Protein AF-U1GU65-F1 (afdb_monomer_lite)

Radius of gyration: 17.68 Å; chains: 1; bounding box: 47×38×45 Å

Foldseek 3Di:
DDDQLVVLLVVLLVVLLVLLVVLQPAADDLVSLLVNLVSLLSNLVSLLVQLLPFDLAAPDPSLVVSLVSLVSNLVSLLSSLVSNVVRPDPDDDPVSLLSSLLSLVSSVVSLVSSVVSCVVNVSRYDPVSNVSVVVSNVSVVVSNVSSVVPRDVCNVVSCVPVVVVVVVVVVVVVVVVVVVVD

Sequence (182 aa):
MALSPITMLVSLIAALFSWTSTAQSQPLTGNQIITGLSFSCLSYQEFTTLILALPSEPGSSEAQLFIDQFNEYIDANVAGTAAVLENLPPPFSDVVQYAIQAVAFDLIRENRRFLDAVVAKEDSFTEDQQETLSDLVSQERVIVEQYLNGTSVYAPQVQDIQEPLWAAFLESVSSTVEALEN

pLDDT: mean 76.11, std 17.22, range [27.38, 94.38]

Structure (mmCIF, N/CA/C/O backbone):
data_AF-U1GU65-F1
#
_entry.id   AF-U1GU65-F1
#
loop_
_atom_site.group_PDB
_atom_site.id
_atom_site.type_symbol
_atom_site.label_atom_id
_atom_site.label_alt_id
_atom_site.label_comp_id
_atom_site.label_asym_id
_atom_site.label_entity_id
_atom_site.label_seq_id
_atom_site.pdbx_PDB_ins_code
_atom_site.Cartn_x
_atom_site.Cartn_y
_atom_site.Cartn_z
_atom_site.occupancy
_atom_site.B_iso_or_equiv
_atom_site.auth_seq_id
_atom_site.auth_comp_id
_atom_site.auth_asym_id
_atom_site.auth_atom_id
_atom_site.pdbx_PDB_model_num
ATOM 1 N N . MET A 1 1 ? 6.637 -22.452 11.579 1.00 40.19 1 MET A N 1
ATOM 2 C CA . MET A 1 1 ? 5.708 -21.541 12.281 1.00 40.19 1 MET A CA 1
ATOM 3 C C . MET A 1 1 ? 5.531 -20.339 11.372 1.00 40.19 1 MET A C 1
ATOM 5 O O . MET A 1 1 ? 6.548 -19.856 10.890 1.00 40.19 1 MET A O 1
ATOM 9 N N . ALA A 1 2 ? 4.301 -19.936 11.050 1.00 53.59 2 ALA A N 1
ATOM 10 C CA . ALA A 1 2 ? 4.069 -18.707 10.287 1.00 53.59 2 ALA A CA 1
ATOM 11 C C . ALA A 1 2 ? 4.373 -17.494 11.185 1.00 53.59 2 ALA A C 1
ATOM 13 O O . ALA A 1 2 ? 4.090 -17.548 12.383 1.00 53.59 2 ALA A O 1
ATOM 14 N N . LEU A 1 3 ? 4.999 -16.451 10.634 1.00 61.34 3 LEU A N 1
ATOM 15 C CA . LEU A 1 3 ? 5.179 -15.173 11.333 1.00 61.34 3 LEU A CA 1
ATOM 16 C C . LEU A 1 3 ? 3.804 -14.533 11.570 1.00 61.34 3 LEU A C 1
ATOM 18 O O . LEU A 1 3 ? 2.882 -14.763 10.788 1.00 61.34 3 LEU A O 1
ATOM 22 N N . SER A 1 4 ? 3.653 -13.755 12.644 1.00 83.69 4 SER A N 1
ATOM 23 C CA . SER A 1 4 ? 2.417 -12.996 12.849 1.00 83.69 4 SER A CA 1
ATOM 24 C C . SER A 1 4 ? 2.282 -11.903 11.774 1.00 83.69 4 SER A C 1
ATOM 26 O O . SER A 1 4 ? 3.312 -11.377 11.333 1.00 83.69 4 SER A O 1
ATOM 28 N N . PRO A 1 5 ? 1.048 -11.520 11.389 1.00 77.44 5 PRO A N 1
ATOM 29 C CA . PRO A 1 5 ? 0.811 -10.472 10.391 1.00 77.44 5 PRO A CA 1
ATOM 30 C C . PRO A 1 5 ? 1.550 -9.168 10.703 1.00 77.44 5 PRO A C 1
ATOM 32 O O . PRO A 1 5 ? 2.194 -8.575 9.846 1.00 77.44 5 PRO A O 1
ATOM 35 N N . ILE A 1 6 ? 1.591 -8.778 11.981 1.00 81.81 6 ILE A N 1
ATOM 36 C CA . ILE A 1 6 ? 2.296 -7.563 12.395 1.00 81.81 6 ILE A CA 1
ATOM 37 C C . ILE A 1 6 ? 3.820 -7.661 12.251 1.00 81.81 6 ILE A C 1
ATOM 39 O O . ILE A 1 6 ? 4.464 -6.703 11.841 1.00 81.81 6 ILE A O 1
ATOM 43 N N . THR A 1 7 ? 4.426 -8.819 12.537 1.00 84.06 7 THR A N 1
ATOM 44 C CA . THR A 1 7 ? 5.872 -9.003 12.323 1.00 84.06 7 THR A CA 1
ATOM 45 C C . THR A 1 7 ? 6.214 -8.999 10.835 1.00 84.06 7 THR A C 1
ATOM 47 O O . THR A 1 7 ? 7.275 -8.506 10.444 1.00 84.06 7 THR A O 1
ATOM 50 N N . MET A 1 8 ? 5.317 -9.531 10.003 1.00 85.56 8 MET A N 1
ATOM 51 C CA . MET A 1 8 ? 5.467 -9.488 8.554 1.00 85.56 8 MET A CA 1
ATOM 52 C C . MET A 1 8 ? 5.368 -8.052 8.039 1.00 85.56 8 MET A C 1
ATOM 54 O O . MET A 1 8 ? 6.268 -7.610 7.327 1.00 85.56 8 MET A O 1
ATOM 58 N N . LEU A 1 9 ? 4.367 -7.299 8.500 1.00 88.00 9 LEU A N 1
ATOM 59 C CA . LEU A 1 9 ? 4.169 -5.899 8.146 1.00 88.00 9 LEU A CA 1
ATOM 60 C C . LEU A 1 9 ? 5.373 -5.0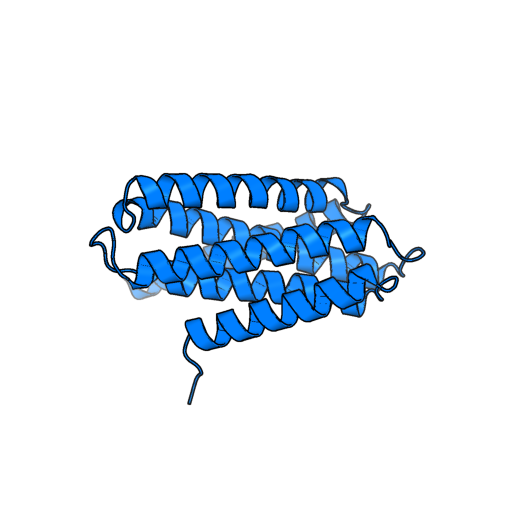22 8.510 1.00 88.00 9 LEU A C 1
ATOM 62 O O . LEU A 1 9 ? 5.902 -4.331 7.646 1.00 88.00 9 LEU A O 1
ATOM 66 N N . VAL A 1 10 ? 5.871 -5.106 9.748 1.00 87.94 10 VAL A N 1
ATOM 67 C CA . VAL A 1 10 ? 7.062 -4.349 10.182 1.00 87.94 10 VAL A CA 1
ATOM 68 C C . VAL A 1 10 ? 8.264 -4.646 9.276 1.00 87.94 10 VAL A C 1
ATOM 70 O O . VAL A 1 10 ? 9.023 -3.749 8.908 1.00 87.94 10 VAL A O 1
ATOM 73 N N . SER A 1 11 ? 8.436 -5.908 8.872 1.00 89.56 11 SER A N 1
ATOM 74 C CA . SER A 1 11 ? 9.530 -6.310 7.981 1.00 89.56 11 SER A CA 1
ATOM 75 C C . SER A 1 11 ? 9.363 -5.744 6.566 1.00 89.56 11 SER A C 1
ATOM 77 O O . SER A 1 11 ? 10.350 -5.353 5.943 1.00 89.56 11 SER A O 1
ATOM 79 N N . LEU A 1 12 ? 8.126 -5.680 6.065 1.00 89.38 12 LEU A N 1
ATOM 80 C CA . LEU A 1 12 ? 7.801 -5.095 4.764 1.00 89.38 12 LEU A CA 1
ATOM 81 C C . LEU A 1 12 ? 8.010 -3.578 4.761 1.00 89.38 12 LEU A C 1
ATOM 83 O O . LEU A 1 12 ? 8.624 -3.058 3.832 1.00 89.38 12 LEU A O 1
ATOM 87 N N . ILE A 1 13 ? 7.597 -2.881 5.823 1.00 88.44 13 ILE A N 1
ATOM 88 C CA . ILE A 1 13 ? 7.835 -1.441 5.997 1.00 88.44 13 ILE A CA 1
ATOM 89 C C . ILE A 1 13 ? 9.342 -1.155 6.045 1.00 88.44 13 ILE A C 1
ATOM 91 O O . ILE A 1 13 ? 9.835 -0.284 5.329 1.00 88.44 13 ILE A O 1
ATOM 95 N N . ALA A 1 14 ? 10.117 -1.939 6.800 1.00 88.56 14 ALA A N 1
ATOM 96 C CA . ALA A 1 14 ? 11.574 -1.800 6.833 1.00 88.56 14 ALA A CA 1
ATOM 97 C C . ALA A 1 14 ? 12.225 -2.042 5.455 1.00 88.56 14 ALA A C 1
ATOM 99 O O . ALA A 1 14 ? 13.149 -1.322 5.061 1.00 88.56 14 ALA A O 1
ATOM 100 N N . ALA A 1 15 ? 11.738 -3.031 4.699 1.00 89.25 15 ALA A N 1
ATOM 101 C CA . ALA A 1 15 ? 12.188 -3.278 3.332 1.00 89.25 15 ALA A CA 1
ATOM 102 C C . ALA A 1 15 ? 11.841 -2.106 2.397 1.00 89.25 15 ALA A C 1
ATOM 104 O O . ALA A 1 15 ? 12.674 -1.723 1.571 1.00 89.25 15 ALA A O 1
ATOM 105 N N . LEU A 1 16 ? 10.665 -1.494 2.573 1.00 88.56 16 LEU A N 1
ATOM 106 C CA . LEU A 1 16 ? 10.238 -0.313 1.828 1.00 88.56 16 LEU A CA 1
ATOM 107 C C . LEU A 1 16 ? 11.132 0.897 2.134 1.00 88.56 16 LEU A C 1
ATOM 109 O O . LEU A 1 16 ? 11.597 1.545 1.205 1.00 88.56 16 LEU A O 1
ATOM 113 N N . PHE A 1 17 ? 11.496 1.140 3.396 1.00 89.25 17 PHE A N 1
ATOM 114 C CA . PHE A 1 17 ? 12.465 2.187 3.752 1.00 89.25 17 PHE A CA 1
ATOM 115 C C . PHE A 1 17 ? 13.839 1.967 3.108 1.00 89.25 17 PHE A C 1
ATOM 117 O O . PHE A 1 17 ? 14.433 2.897 2.553 1.00 89.25 17 PHE A O 1
ATOM 124 N N . SER A 1 18 ? 14.351 0.732 3.139 1.00 91.94 18 SER A N 1
ATOM 125 C CA . SER A 1 18 ? 15.612 0.390 2.469 1.00 91.94 18 SER A CA 1
ATOM 126 C C . SER A 1 18 ? 15.530 0.617 0.957 1.00 91.94 18 SER A C 1
ATOM 128 O O . SER A 1 18 ? 16.501 1.057 0.330 1.00 91.94 18 SER A O 1
ATOM 130 N N . TRP A 1 19 ? 14.382 0.310 0.359 1.00 91.31 19 TRP A N 1
ATOM 131 C CA . TRP A 1 19 ? 14.125 0.543 -1.054 1.00 91.31 19 TRP A CA 1
ATOM 132 C C . TRP A 1 19 ? 14.059 2.040 -1.382 1.00 91.31 19 TRP A C 1
ATOM 134 O O . TRP A 1 19 ? 14.766 2.483 -2.287 1.00 91.31 19 TRP A O 1
ATOM 144 N N . THR A 1 20 ? 13.329 2.837 -0.598 1.00 87.69 20 THR A N 1
ATOM 145 C CA . THR A 1 20 ? 13.241 4.300 -0.730 1.00 87.69 20 THR A CA 1
ATOM 146 C C . THR A 1 20 ? 14.618 4.956 -0.654 1.00 87.69 20 THR A C 1
ATOM 148 O O . THR A 1 20 ? 14.971 5.761 -1.514 1.00 87.69 20 THR A O 1
ATOM 151 N N . SER A 1 21 ? 15.459 4.548 0.301 1.00 91.69 21 SER A N 1
ATOM 152 C CA . SER A 1 21 ? 16.843 5.037 0.396 1.00 91.69 21 SER A CA 1
ATOM 153 C C . SER A 1 21 ? 17.674 4.701 -0.853 1.00 91.69 21 SER A C 1
ATOM 155 O O . SER A 1 21 ? 18.492 5.502 -1.319 1.00 91.69 21 SER A O 1
ATOM 157 N N . THR A 1 22 ? 17.434 3.532 -1.451 1.00 90.00 22 THR A N 1
ATOM 158 C CA . THR A 1 22 ? 18.070 3.151 -2.718 1.00 90.00 22 THR A CA 1
ATOM 159 C C . THR A 1 22 ? 17.580 4.039 -3.867 1.00 90.00 22 THR A C 1
ATOM 161 O O . THR A 1 22 ? 18.401 4.541 -4.628 1.00 90.00 22 THR A O 1
ATOM 164 N N . ALA A 1 23 ? 16.271 4.285 -3.967 1.00 85.25 23 ALA A N 1
ATOM 165 C CA . ALA A 1 23 ? 15.669 5.127 -5.007 1.00 85.25 23 ALA A CA 1
ATOM 166 C C . ALA A 1 23 ? 16.150 6.588 -4.952 1.00 85.25 23 ALA A C 1
ATOM 168 O O . ALA A 1 23 ? 16.309 7.240 -5.981 1.00 85.25 23 ALA A O 1
ATOM 169 N N . GLN A 1 24 ? 16.421 7.099 -3.749 1.00 87.56 24 GLN A N 1
ATOM 170 C CA . GLN A 1 24 ? 16.938 8.454 -3.535 1.00 87.56 24 GLN A CA 1
ATOM 171 C C . GLN A 1 24 ? 18.413 8.612 -3.922 1.00 87.56 24 GLN A C 1
ATOM 173 O O . GLN A 1 24 ? 18.862 9.721 -4.204 1.00 87.56 24 GLN A O 1
ATOM 178 N N . SER A 1 25 ? 19.188 7.525 -3.905 1.00 89.94 25 SER A N 1
ATOM 179 C CA . SER A 1 25 ? 20.638 7.573 -4.129 1.00 89.94 25 SER A CA 1
ATOM 180 C C . SER A 1 25 ? 21.052 7.235 -5.559 1.00 89.94 25 SER A C 1
ATOM 182 O O . SER A 1 25 ? 22.151 7.609 -5.975 1.00 89.94 25 SER A O 1
ATOM 184 N N . GLN A 1 26 ? 20.205 6.538 -6.317 1.00 87.06 26 GLN A N 1
ATOM 185 C CA . GLN A 1 26 ? 20.500 6.132 -7.689 1.00 87.06 26 GLN A CA 1
ATOM 186 C C . GLN A 1 26 ? 19.226 5.800 -8.481 1.00 87.06 26 GLN A C 1
ATOM 188 O O . GLN A 1 26 ? 18.231 5.373 -7.891 1.00 87.06 26 GLN A O 1
ATOM 193 N N . PRO A 1 27 ? 19.272 5.886 -9.825 1.00 85.88 27 PRO A N 1
ATOM 194 C CA . PRO A 1 27 ? 18.222 5.329 -10.667 1.00 85.88 27 PRO A CA 1
ATOM 195 C C . PRO A 1 27 ? 18.041 3.830 -10.405 1.00 85.88 27 PRO A C 1
ATOM 197 O O . PRO A 1 27 ? 19.012 3.067 -10.378 1.00 85.88 27 PRO A O 1
ATOM 200 N N . LEU A 1 28 ? 16.793 3.400 -10.235 1.00 84.31 28 LEU A N 1
ATOM 201 C CA . LEU A 1 28 ? 16.467 1.995 -10.009 1.00 84.31 28 LEU A CA 1
ATOM 202 C C . LEU A 1 28 ? 16.467 1.195 -11.315 1.00 84.31 28 LEU A C 1
ATOM 204 O O . LEU A 1 28 ? 16.076 1.676 -12.372 1.00 84.31 28 LEU A O 1
ATOM 208 N N . THR A 1 29 ? 16.838 -0.080 -11.247 1.00 87.75 29 THR A N 1
ATOM 209 C CA . THR A 1 29 ? 16.533 -1.037 -12.320 1.00 87.75 29 THR A CA 1
ATOM 210 C C . THR A 1 29 ? 15.043 -1.379 -12.319 1.00 87.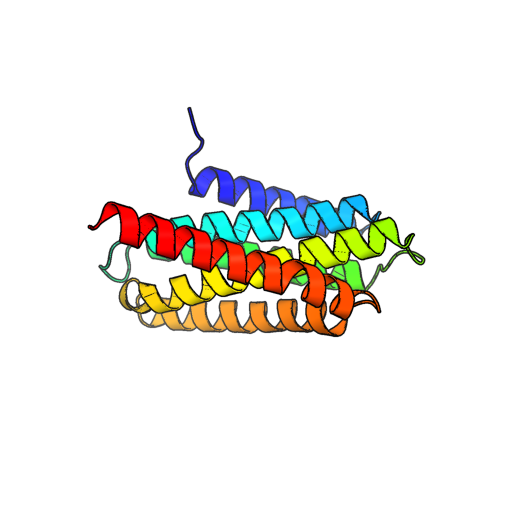75 29 THR A C 1
ATOM 212 O O . THR A 1 29 ? 14.373 -1.284 -11.292 1.00 87.75 29 THR A O 1
ATOM 215 N N . GLY A 1 30 ? 14.520 -1.871 -13.445 1.00 81.88 30 GLY A N 1
ATOM 216 C CA . GLY A 1 30 ? 13.114 -2.276 -13.524 1.00 81.88 30 GLY A CA 1
ATOM 217 C C . GLY A 1 30 ? 12.736 -3.348 -12.497 1.00 81.88 30 GLY A C 1
ATOM 218 O O . GLY A 1 30 ? 11.690 -3.248 -11.869 1.00 81.88 30 GLY A O 1
ATOM 219 N N . ASN A 1 31 ? 13.630 -4.308 -12.229 1.00 84.94 31 ASN A N 1
ATOM 220 C CA . ASN A 1 31 ? 13.424 -5.302 -11.171 1.00 84.94 31 ASN A CA 1
ATOM 221 C C . ASN A 1 31 ? 13.356 -4.664 -9.778 1.00 84.94 31 ASN A C 1
ATOM 223 O O . ASN A 1 31 ? 12.570 -5.107 -8.953 1.00 84.94 31 ASN A O 1
ATOM 227 N N . GLN A 1 32 ? 14.149 -3.625 -9.503 1.00 85.88 32 GLN A N 1
ATOM 228 C CA . GLN A 1 32 ? 14.074 -2.913 -8.225 1.00 85.88 32 GLN A CA 1
ATOM 229 C C . GLN A 1 32 ? 12.769 -2.124 -8.089 1.00 85.88 32 GLN A C 1
ATOM 231 O O . GLN A 1 32 ? 12.224 -2.078 -6.992 1.00 85.88 32 GLN A O 1
ATOM 236 N N . ILE A 1 33 ? 12.239 -1.555 -9.177 1.00 84.19 33 ILE A N 1
ATOM 237 C CA . ILE A 1 33 ? 10.907 -0.927 -9.170 1.00 84.19 33 ILE A CA 1
ATOM 238 C C . ILE A 1 33 ? 9.827 -1.980 -8.899 1.00 84.19 33 ILE A C 1
ATOM 240 O O . ILE A 1 33 ? 9.025 -1.805 -7.989 1.00 84.19 33 ILE A O 1
ATOM 244 N N . ILE A 1 34 ? 9.852 -3.105 -9.622 1.00 84.25 34 ILE A N 1
ATOM 245 C CA . ILE A 1 34 ? 8.923 -4.232 -9.428 1.00 84.25 34 ILE A CA 1
ATOM 246 C C . ILE A 1 34 ? 8.946 -4.720 -7.975 1.00 84.25 34 ILE A C 1
ATOM 248 O O . ILE A 1 34 ? 7.891 -4.919 -7.376 1.00 84.25 34 ILE A O 1
ATOM 252 N N . THR A 1 35 ? 10.134 -4.881 -7.391 1.00 86.69 35 THR A N 1
ATOM 253 C CA . THR A 1 35 ? 10.293 -5.286 -5.990 1.00 86.69 35 THR A CA 1
ATOM 254 C C . THR A 1 35 ? 9.677 -4.270 -5.028 1.00 86.69 35 THR A C 1
ATOM 256 O O . THR A 1 35 ? 8.958 -4.678 -4.123 1.00 86.69 35 THR A O 1
ATOM 259 N N . GLY A 1 36 ? 9.906 -2.968 -5.234 1.00 86.38 36 GLY A N 1
ATOM 260 C CA . GLY A 1 36 ? 9.305 -1.914 -4.407 1.00 86.38 36 GLY A CA 1
ATOM 261 C C . GLY A 1 36 ? 7.779 -1.942 -4.443 1.00 86.38 36 GLY A C 1
ATOM 262 O O . GLY A 1 36 ? 7.139 -2.026 -3.400 1.00 86.38 36 GLY A O 1
ATOM 263 N N . LEU A 1 37 ? 7.199 -1.998 -5.647 1.00 84.56 37 LEU A N 1
ATOM 264 C CA . LEU A 1 37 ? 5.748 -2.120 -5.829 1.00 84.56 37 LEU A CA 1
ATOM 265 C C . LEU A 1 37 ? 5.189 -3.405 -5.195 1.00 84.56 37 LEU A C 1
ATOM 267 O O . LEU A 1 37 ? 4.098 -3.399 -4.629 1.00 84.56 37 LEU A O 1
ATOM 271 N N . SER A 1 38 ? 5.949 -4.502 -5.252 1.00 85.81 38 SER A N 1
ATOM 272 C CA . SER A 1 38 ? 5.570 -5.773 -4.624 1.00 85.81 38 SER A CA 1
ATOM 273 C C . SER A 1 38 ? 5.582 -5.685 -3.096 1.00 85.81 38 SER A C 1
ATOM 275 O O . SER A 1 38 ? 4.700 -6.255 -2.457 1.00 85.81 38 SER A O 1
ATOM 277 N N . PHE A 1 39 ? 6.538 -4.961 -2.498 1.00 87.12 39 PHE A N 1
ATOM 278 C CA . PHE A 1 39 ? 6.520 -4.693 -1.057 1.00 87.12 39 PHE A CA 1
ATOM 279 C C . PHE A 1 39 ? 5.269 -3.913 -0.663 1.00 87.12 39 PHE A C 1
ATOM 281 O O . PHE A 1 39 ? 4.596 -4.319 0.277 1.00 87.12 39 PHE A O 1
ATOM 288 N N . SER A 1 40 ? 4.899 -2.877 -1.419 1.00 87.88 40 SER A N 1
ATOM 289 C CA . SER A 1 40 ? 3.664 -2.126 -1.173 1.00 87.88 40 SER A CA 1
ATOM 290 C C . SER A 1 40 ? 2.404 -2.997 -1.312 1.00 87.88 40 SER A C 1
ATOM 292 O O . SER A 1 40 ? 1.515 -2.925 -0.466 1.00 87.88 40 SER A O 1
ATOM 294 N N . CYS A 1 41 ? 2.348 -3.897 -2.304 1.00 87.94 41 CYS A N 1
ATOM 295 C CA . CYS A 1 41 ? 1.239 -4.853 -2.449 1.00 87.94 41 CYS A CA 1
ATOM 296 C C . CYS A 1 41 ? 1.090 -5.751 -1.215 1.00 87.94 41 CYS A C 1
ATOM 298 O O . CYS A 1 41 ? -0.006 -5.892 -0.673 1.00 87.94 41 CYS A O 1
ATOM 300 N N . LEU A 1 42 ? 2.194 -6.362 -0.776 1.00 89.19 42 LEU A N 1
ATOM 301 C CA . LEU A 1 42 ? 2.201 -7.243 0.391 1.00 89.19 42 LEU A CA 1
ATOM 302 C C . LEU A 1 42 ? 1.842 -6.471 1.664 1.00 89.19 42 LEU A C 1
ATOM 304 O O . LEU A 1 42 ? 1.083 -6.978 2.485 1.00 89.19 42 LEU A O 1
ATOM 308 N N . SER A 1 43 ? 2.308 -5.226 1.802 1.00 91.38 43 SER A N 1
ATOM 309 C CA . SER A 1 43 ? 1.935 -4.367 2.926 1.00 91.38 43 SER A CA 1
ATOM 310 C C . SER A 1 43 ? 0.423 -4.151 2.991 1.00 91.38 43 SER A C 1
ATOM 312 O O . SER A 1 43 ? -0.146 -4.335 4.062 1.00 91.38 43 SER A O 1
ATOM 314 N N . TYR A 1 44 ? -0.266 -3.853 1.878 1.00 89.25 44 TYR A N 1
ATOM 315 C CA . TYR A 1 44 ? -1.736 -3.734 1.903 1.00 89.25 44 TYR A CA 1
ATOM 316 C C . TYR A 1 44 ? -2.444 -5.034 2.272 1.00 89.25 44 TYR A C 1
ATOM 318 O O . TYR A 1 44 ? -3.468 -4.987 2.953 1.00 89.25 44 TYR A O 1
ATOM 326 N N . GLN A 1 45 ? -1.924 -6.192 1.861 1.00 90.75 45 GLN A N 1
ATOM 327 C CA . GLN A 1 45 ? -2.497 -7.485 2.251 1.00 90.75 45 GLN A CA 1
ATOM 328 C C . GLN A 1 45 ? -2.384 -7.709 3.767 1.00 90.75 45 GLN A C 1
ATOM 330 O O . GLN A 1 45 ? -3.359 -8.114 4.412 1.00 90.75 45 GLN A O 1
ATOM 335 N N . GLU A 1 46 ? -1.231 -7.385 4.354 1.00 92.81 46 GLU A N 1
ATOM 336 C CA . GLU A 1 46 ? -1.022 -7.474 5.802 1.00 92.81 46 GLU A CA 1
ATOM 337 C C . GLU A 1 46 ? -1.852 -6.430 6.564 1.00 92.81 46 GLU A C 1
ATOM 339 O O . GLU A 1 46 ? -2.510 -6.773 7.546 1.00 92.81 46 GLU A O 1
ATOM 344 N N . PHE A 1 47 ? -1.925 -5.185 6.082 1.00 92.00 47 PHE A N 1
ATOM 345 C CA . PHE A 1 47 ? -2.800 -4.158 6.656 1.00 92.00 47 PHE A CA 1
ATOM 346 C C . PHE A 1 47 ? -4.275 -4.562 6.609 1.00 92.00 47 PHE A C 1
ATOM 348 O O . PHE A 1 47 ? -4.976 -4.411 7.606 1.00 92.00 47 PHE A O 1
ATOM 355 N N . THR A 1 48 ? -4.741 -5.124 5.490 1.00 91.69 48 THR A N 1
ATOM 356 C CA . THR A 1 48 ? -6.114 -5.638 5.348 1.00 91.69 48 THR A CA 1
ATOM 357 C C . THR A 1 48 ? -6.382 -6.756 6.355 1.00 91.69 48 THR A C 1
ATOM 359 O O . THR A 1 48 ? -7.428 -6.789 6.999 1.00 91.69 48 THR A O 1
ATOM 362 N N . THR A 1 49 ? -5.421 -7.659 6.548 1.00 91.12 49 THR A N 1
ATOM 363 C CA . THR A 1 49 ? -5.534 -8.733 7.544 1.00 91.12 49 THR A CA 1
ATOM 364 C C . THR A 1 49 ? -5.608 -8.172 8.966 1.00 91.12 49 THR A C 1
ATOM 366 O O . THR A 1 49 ? -6.448 -8.604 9.756 1.00 91.12 49 THR A O 1
ATOM 369 N N . LEU A 1 50 ? -4.764 -7.189 9.290 1.00 91.62 50 LEU A N 1
ATOM 370 C CA . LEU A 1 50 ? -4.718 -6.560 10.610 1.00 91.62 50 LEU A CA 1
ATOM 371 C C . LEU A 1 50 ? -5.992 -5.777 10.925 1.00 91.62 50 LEU A C 1
ATOM 373 O O . LEU A 1 50 ? -6.557 -5.966 12.000 1.00 91.62 50 LEU A O 1
ATOM 377 N N . ILE A 1 51 ? -6.478 -4.950 9.996 1.00 92.19 51 ILE A N 1
ATOM 378 C CA . ILE A 1 51 ? -7.670 -4.131 10.236 1.00 92.19 51 ILE A CA 1
ATOM 379 C C . ILE A 1 51 ? -8.925 -4.991 10.395 1.00 92.19 51 ILE A C 1
ATOM 381 O O . ILE A 1 51 ? -9.735 -4.761 11.293 1.00 92.19 51 ILE A O 1
ATOM 385 N N . LEU A 1 52 ? -9.059 -6.057 9.598 1.00 91.62 52 LEU A N 1
ATOM 386 C CA . LEU A 1 52 ? -10.175 -6.995 9.725 1.00 91.62 52 LEU A CA 1
ATOM 387 C C . LEU A 1 52 ? -10.156 -7.746 11.067 1.00 91.62 52 LEU A C 1
ATOM 389 O O . LEU A 1 52 ? -11.220 -8.105 11.582 1.00 91.62 52 LEU A O 1
ATOM 393 N N . ALA A 1 53 ? -8.972 -7.927 11.655 1.00 91.38 53 ALA A N 1
ATOM 394 C CA . ALA A 1 53 ? -8.787 -8.546 12.962 1.00 91.38 53 ALA A CA 1
ATOM 395 C C . ALA A 1 53 ? -9.002 -7.589 14.150 1.00 91.38 53 ALA A C 1
ATOM 397 O O . ALA A 1 53 ? -9.052 -8.067 15.285 1.00 91.38 53 ALA A O 1
ATOM 398 N N . LEU A 1 54 ? -9.154 -6.275 13.926 1.00 91.62 54 LEU A N 1
ATOM 399 C CA . LEU A 1 54 ? -9.379 -5.327 15.018 1.00 91.62 54 LEU A CA 1
ATOM 400 C C . LEU A 1 54 ? -10.693 -5.622 15.760 1.00 91.62 54 LEU A C 1
ATOM 402 O O . LEU A 1 54 ? -11.705 -5.963 15.120 1.00 91.62 54 LEU A O 1
ATOM 406 N N . PRO A 1 55 ? -10.696 -5.478 17.100 1.00 89.62 55 PRO A N 1
ATOM 407 C CA . PRO A 1 55 ? -11.916 -5.560 17.884 1.00 89.62 55 PRO A CA 1
ATOM 408 C C . PRO A 1 55 ? -12.850 -4.402 17.522 1.00 89.62 55 PRO A C 1
ATOM 410 O O . PRO A 1 55 ? -12.399 -3.307 17.213 1.00 89.62 55 PRO A O 1
ATOM 413 N N . SER A 1 56 ? -14.160 -4.625 17.620 1.00 85.69 56 SER A N 1
ATOM 414 C CA . SER A 1 56 ? -15.174 -3.578 17.400 1.00 85.69 56 SER A CA 1
ATOM 415 C C . SER A 1 56 ? -15.234 -2.529 18.518 1.00 85.69 56 SER A C 1
ATOM 417 O O . SER A 1 56 ? -16.086 -1.651 18.480 1.00 85.69 56 SER A O 1
ATOM 419 N N . GLU A 1 57 ? -14.401 -2.657 19.552 1.00 89.75 57 GLU A N 1
ATOM 420 C CA . GLU A 1 57 ? -14.301 -1.669 20.621 1.00 89.75 57 GLU A CA 1
ATOM 421 C C . GLU A 1 57 ? -13.346 -0.545 20.187 1.00 89.75 57 GLU A C 1
ATOM 423 O O . GLU A 1 57 ? -12.174 -0.826 19.905 1.00 89.75 57 GLU A O 1
ATOM 428 N N . PRO A 1 58 ? -13.813 0.715 20.140 1.00 88.81 58 PRO A N 1
ATOM 429 C CA . PRO A 1 58 ? -12.988 1.833 19.711 1.00 88.81 58 PRO A CA 1
ATOM 430 C C . PRO A 1 58 ? -11.870 2.128 20.713 1.00 88.81 58 PRO A C 1
ATOM 432 O O . PRO A 1 58 ? -12.052 2.032 21.927 1.00 88.81 58 PRO A O 1
ATOM 435 N N . GLY A 1 59 ? -10.709 2.541 20.199 1.00 80.56 59 GLY A N 1
ATOM 436 C CA . GLY A 1 59 ? -9.574 2.968 21.026 1.00 80.56 59 GLY A CA 1
ATOM 437 C C . GLY A 1 59 ? -8.752 1.828 21.626 1.00 80.56 59 GLY A C 1
ATOM 438 O O . GLY A 1 59 ? -8.009 2.044 22.585 1.00 80.56 59 GLY A O 1
ATOM 439 N N . SER A 1 60 ? -8.858 0.621 21.066 1.00 89.56 60 SER A N 1
ATOM 440 C CA . SER A 1 60 ? -7.954 -0.478 21.410 1.00 89.56 60 SER A CA 1
ATOM 441 C C . SER A 1 60 ? -6.490 -0.126 21.105 1.00 89.56 60 SER A C 1
ATOM 443 O O . SER A 1 60 ? -6.181 0.639 20.185 1.00 89.56 60 SER A O 1
ATOM 445 N N . SER A 1 61 ? -5.560 -0.715 21.862 1.00 90.81 61 SER A N 1
ATOM 446 C CA . SER A 1 61 ? -4.120 -0.585 21.593 1.00 90.81 61 SER A CA 1
ATOM 447 C C . SER A 1 61 ? -3.739 -1.072 20.195 1.00 90.81 61 SER A C 1
ATOM 449 O O . SER A 1 61 ? -2.824 -0.540 19.575 1.00 90.81 61 SER A O 1
ATOM 451 N N . GLU A 1 62 ? -4.452 -2.072 19.693 1.00 90.75 62 GLU A N 1
ATOM 452 C CA . GLU A 1 62 ? -4.282 -2.665 18.379 1.00 90.75 62 GLU A CA 1
ATOM 453 C C . GLU A 1 62 ? -4.702 -1.694 17.273 1.00 90.75 62 GLU A C 1
ATOM 455 O O . GLU A 1 62 ? -4.008 -1.605 16.262 1.00 90.75 62 GLU A O 1
ATOM 460 N N . ALA A 1 63 ? -5.780 -0.927 17.476 1.00 91.19 63 ALA A N 1
ATOM 461 C CA . ALA A 1 63 ? -6.199 0.121 16.548 1.00 91.19 63 ALA A CA 1
ATOM 462 C C . ALA A 1 63 ? -5.159 1.249 16.470 1.00 91.19 63 ALA A C 1
ATOM 464 O O . ALA A 1 63 ? -4.822 1.697 15.374 1.00 91.19 63 ALA A O 1
ATOM 465 N N . GLN A 1 64 ? -4.588 1.655 17.613 1.00 92.50 64 GLN A N 1
ATOM 466 C CA . GLN A 1 64 ? -3.507 2.645 17.621 1.00 92.50 64 GLN A CA 1
ATOM 467 C C . GLN A 1 64 ? -2.260 2.119 16.907 1.00 92.50 64 GLN A C 1
ATOM 469 O O . GLN A 1 64 ? -1.708 2.794 16.045 1.00 92.50 64 GLN A O 1
ATOM 474 N N . LEU A 1 65 ? -1.849 0.889 17.215 1.00 91.62 65 LEU A N 1
ATOM 475 C CA . LEU A 1 65 ? -0.695 0.258 16.585 1.00 91.62 65 LEU A CA 1
ATOM 476 C C . LEU A 1 65 ? -0.877 0.112 15.069 1.00 91.62 65 LEU A C 1
ATOM 478 O O . LEU A 1 65 ? 0.076 0.291 14.315 1.00 91.62 65 LEU A O 1
ATOM 482 N N . PHE A 1 66 ? -2.093 -0.186 14.611 1.00 92.44 66 PHE A N 1
ATOM 483 C CA . PHE A 1 66 ? -2.424 -0.196 13.191 1.00 92.44 66 PHE A CA 1
ATOM 484 C C . PHE A 1 66 ? -2.210 1.185 12.547 1.00 92.44 66 PHE A C 1
ATOM 486 O O . PHE A 1 66 ? -1.563 1.260 11.503 1.00 92.44 66 PHE A O 1
ATOM 493 N N . ILE A 1 67 ? -2.694 2.264 13.175 1.00 92.88 67 ILE A N 1
ATOM 494 C CA . ILE A 1 67 ? -2.518 3.638 12.673 1.00 92.88 67 ILE A CA 1
ATOM 495 C C . ILE A 1 67 ? -1.041 4.023 12.632 1.00 92.88 67 ILE A C 1
ATOM 497 O O . ILE A 1 67 ? -0.583 4.534 11.614 1.00 92.88 67 ILE A O 1
ATOM 501 N N . ASP A 1 68 ? -0.287 3.727 13.691 1.00 93.44 68 ASP A N 1
ATOM 502 C CA . ASP A 1 68 ? 1.142 4.041 13.767 1.00 93.44 68 ASP A CA 1
ATOM 503 C C . ASP A 1 68 ? 1.914 3.356 12.627 1.00 93.44 68 ASP A C 1
ATOM 505 O O . ASP A 1 68 ? 2.701 3.989 11.922 1.00 93.44 68 ASP A O 1
ATOM 509 N N . GLN A 1 69 ? 1.642 2.067 12.391 1.00 92.94 69 GLN A N 1
ATOM 510 C CA . GLN A 1 69 ? 2.262 1.321 11.294 1.00 92.94 69 GLN A CA 1
ATOM 511 C C .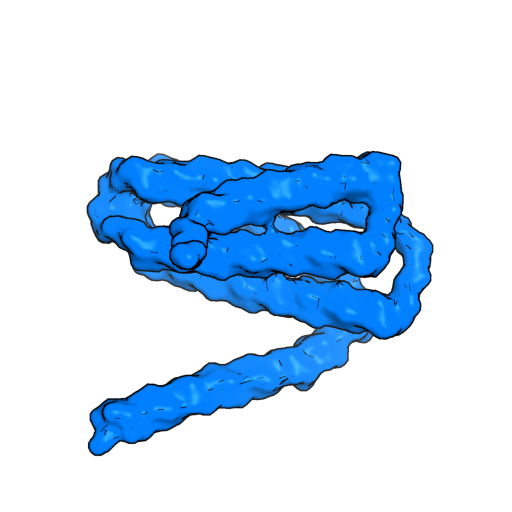 GLN A 1 69 ? 1.819 1.832 9.921 1.00 92.94 69 GLN A C 1
ATOM 513 O O . GLN A 1 69 ? 2.629 1.879 8.994 1.00 92.94 69 GLN A O 1
ATOM 518 N N . PHE A 1 70 ? 0.554 2.232 9.772 1.00 92.69 70 PHE A N 1
ATOM 519 C CA . PHE A 1 70 ? 0.067 2.787 8.514 1.00 92.69 70 PHE A CA 1
ATOM 520 C C . PHE A 1 70 ? 0.700 4.148 8.215 1.00 92.69 70 PHE A C 1
ATOM 522 O O . PHE A 1 70 ? 1.107 4.382 7.081 1.00 92.69 7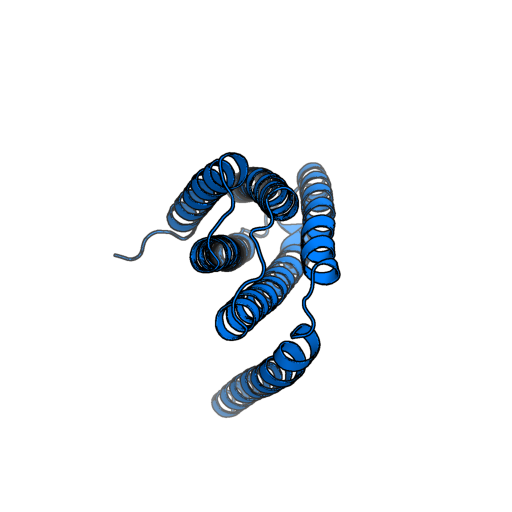0 PHE A O 1
ATOM 529 N N . ASN A 1 71 ? 0.896 4.998 9.224 1.00 93.31 71 ASN A N 1
ATOM 530 C CA . ASN A 1 71 ? 1.631 6.250 9.073 1.00 93.31 71 ASN A CA 1
ATOM 531 C C . ASN A 1 71 ? 3.078 6.012 8.605 1.00 93.31 71 ASN A C 1
ATOM 533 O O . ASN A 1 71 ? 3.502 6.595 7.610 1.00 93.31 71 ASN A O 1
ATOM 537 N N . GLU A 1 72 ? 3.818 5.109 9.263 1.00 92.62 72 GLU A N 1
ATOM 538 C CA . GLU A 1 72 ? 5.191 4.759 8.854 1.00 92.62 72 GLU A CA 1
ATOM 539 C C . GLU A 1 72 ? 5.255 4.237 7.410 1.00 92.62 72 GLU A C 1
ATOM 541 O O . GLU A 1 72 ? 6.180 4.560 6.657 1.00 92.62 72 GLU A O 1
ATOM 546 N N . TYR A 1 73 ? 4.262 3.442 7.009 1.00 92.06 73 TYR A N 1
ATOM 547 C CA . TYR A 1 73 ? 4.138 2.957 5.641 1.00 92.06 73 TYR A CA 1
ATOM 548 C C . TYR A 1 73 ? 3.901 4.091 4.635 1.00 92.06 73 TYR A C 1
ATOM 550 O O . TYR A 1 73 ? 4.596 4.139 3.617 1.00 92.06 73 TYR A O 1
ATOM 558 N N . ILE A 1 74 ? 2.951 4.996 4.904 1.00 89.31 74 ILE A N 1
ATOM 559 C CA . ILE A 1 74 ? 2.645 6.132 4.023 1.00 89.31 74 ILE A CA 1
ATOM 560 C C . ILE A 1 74 ? 3.885 7.002 3.833 1.00 89.31 74 ILE A C 1
ATOM 562 O O . ILE A 1 74 ? 4.249 7.287 2.692 1.00 89.31 74 ILE A O 1
ATOM 566 N N . ASP A 1 75 ? 4.593 7.332 4.913 1.00 88.44 75 ASP A N 1
ATOM 567 C CA . ASP A 1 75 ? 5.824 8.123 4.850 1.00 88.44 75 ASP A CA 1
ATOM 568 C C . ASP A 1 75 ? 6.871 7.474 3.926 1.00 88.44 75 ASP A C 1
ATOM 570 O O . ASP A 1 75 ? 7.453 8.131 3.053 1.00 88.44 75 ASP A O 1
ATOM 574 N N . ALA A 1 76 ? 7.085 6.161 4.067 1.00 87.06 76 ALA A N 1
ATOM 575 C CA . ALA A 1 76 ? 8.018 5.414 3.227 1.00 87.06 76 ALA A CA 1
ATOM 576 C C . ALA A 1 76 ? 7.572 5.358 1.756 1.00 87.06 76 ALA A C 1
ATOM 578 O O . ALA A 1 76 ? 8.410 5.502 0.856 1.00 87.06 76 ALA A O 1
ATOM 579 N N . ASN A 1 77 ? 6.275 5.157 1.508 1.00 83.44 77 ASN A N 1
ATOM 580 C CA . ASN A 1 77 ? 5.704 4.983 0.174 1.00 83.44 77 ASN A CA 1
ATOM 581 C C . ASN A 1 77 ? 5.655 6.305 -0.611 1.00 83.44 77 ASN A C 1
ATOM 583 O O . ASN A 1 77 ? 6.040 6.337 -1.782 1.00 83.44 77 ASN A O 1
ATOM 587 N N . VAL A 1 78 ? 5.275 7.416 0.034 1.00 83.94 78 VAL A N 1
ATOM 588 C CA . VAL A 1 78 ? 5.305 8.764 -0.564 1.00 83.94 78 VAL A CA 1
ATOM 589 C C . VAL A 1 78 ? 6.733 9.123 -0.967 1.00 83.94 78 VAL A C 1
ATOM 591 O O . VAL A 1 78 ? 6.988 9.476 -2.121 1.00 83.94 78 VAL A O 1
ATOM 594 N N . ALA A 1 79 ? 7.684 8.988 -0.037 1.00 84.12 79 ALA A N 1
ATOM 595 C CA . ALA A 1 79 ? 9.081 9.318 -0.295 1.00 84.12 79 ALA A CA 1
ATOM 596 C C . ALA A 1 79 ? 9.700 8.420 -1.379 1.00 84.12 79 ALA A C 1
ATOM 598 O O . ALA A 1 79 ? 10.468 8.898 -2.216 1.00 84.12 79 ALA A O 1
ATOM 599 N N . GLY A 1 80 ? 9.355 7.130 -1.389 1.00 82.75 80 GLY A N 1
ATOM 600 C CA . GLY A 1 80 ? 9.821 6.178 -2.394 1.00 82.75 80 GLY A CA 1
ATOM 601 C C . GLY A 1 80 ? 9.270 6.473 -3.787 1.00 82.75 80 GLY A C 1
ATOM 602 O O . GLY A 1 80 ? 10.034 6.518 -4.751 1.00 82.75 80 GLY A O 1
ATOM 603 N N . THR A 1 81 ? 7.968 6.752 -3.890 1.00 79.12 81 THR A N 1
ATOM 604 C CA . THR A 1 81 ? 7.305 7.098 -5.157 1.00 79.12 81 THR A CA 1
ATOM 605 C C . THR A 1 81 ? 7.898 8.374 -5.753 1.00 79.12 81 THR A C 1
ATOM 607 O O . THR A 1 81 ? 8.299 8.379 -6.919 1.00 79.12 81 THR A O 1
ATOM 610 N N . ALA A 1 82 ? 8.050 9.427 -4.944 1.00 78.94 82 ALA A N 1
ATOM 611 C CA . ALA A 1 82 ? 8.681 10.673 -5.376 1.00 78.94 82 ALA A CA 1
ATOM 612 C C . ALA A 1 82 ? 10.118 10.443 -5.880 1.00 78.94 82 ALA A C 1
ATOM 614 O O . ALA A 1 82 ? 10.469 10.891 -6.970 1.00 78.94 82 ALA A O 1
ATOM 615 N N . ALA A 1 83 ? 10.924 9.672 -5.144 1.00 80.75 83 ALA A N 1
ATOM 616 C CA . ALA A 1 83 ? 12.307 9.388 -5.520 1.00 80.75 83 ALA A CA 1
ATOM 617 C C . ALA A 1 83 ? 12.427 8.607 -6.840 1.00 80.75 83 ALA A C 1
ATOM 619 O O . ALA A 1 83 ? 13.321 8.882 -7.641 1.00 80.75 83 ALA A O 1
ATOM 620 N N . VAL A 1 84 ? 11.522 7.655 -7.097 1.00 78.25 84 VAL A N 1
ATOM 621 C CA . VAL A 1 84 ? 11.481 6.930 -8.377 1.00 78.25 84 VAL A CA 1
ATOM 622 C C . VAL A 1 84 ? 11.130 7.860 -9.532 1.00 78.25 84 VAL A C 1
ATOM 624 O O . VAL A 1 84 ? 11.752 7.752 -10.587 1.00 78.25 84 VAL A O 1
ATOM 627 N N . LEU A 1 85 ? 10.172 8.773 -9.343 1.00 75.62 85 LEU A N 1
ATOM 628 C CA . LEU A 1 85 ? 9.772 9.742 -10.367 1.00 75.62 85 LEU A CA 1
ATOM 629 C C . LEU A 1 85 ? 10.888 10.750 -10.677 1.00 75.62 85 LEU A C 1
ATOM 631 O O . LEU A 1 85 ? 11.123 11.070 -11.842 1.00 75.62 85 LEU A O 1
ATOM 635 N N . GLU A 1 86 ? 11.601 11.222 -9.653 1.00 74.88 86 GLU A N 1
ATOM 636 C CA . GLU A 1 86 ? 12.725 12.156 -9.801 1.00 74.88 86 GLU A CA 1
ATOM 637 C C . GLU A 1 86 ? 13.948 11.507 -10.466 1.00 74.88 86 GLU A C 1
ATOM 639 O O . GLU A 1 86 ? 14.642 12.155 -11.251 1.00 74.88 86 GLU A O 1
ATOM 644 N N . ASN A 1 87 ? 14.187 10.218 -10.200 1.00 71.56 87 ASN A N 1
ATOM 645 C CA . ASN A 1 87 ? 15.318 9.448 -10.724 1.00 71.56 87 ASN A CA 1
ATOM 646 C C . ASN A 1 87 ? 14.887 8.381 -11.741 1.00 71.56 87 ASN A C 1
ATOM 648 O O . ASN A 1 87 ? 15.431 7.269 -11.751 1.00 71.56 87 ASN A O 1
ATOM 652 N N . LEU A 1 88 ? 13.918 8.710 -12.604 1.00 67.06 88 LEU A N 1
ATOM 653 C CA . LEU A 1 88 ? 13.434 7.794 -13.637 1.00 67.06 88 LEU A CA 1
ATOM 654 C C . LEU A 1 88 ? 14.606 7.322 -14.524 1.00 67.06 88 LEU A C 1
ATOM 656 O O . LEU A 1 88 ? 15.270 8.140 -15.171 1.00 67.06 88 LEU A O 1
ATOM 660 N N . PRO A 1 89 ? 14.892 6.010 -14.573 1.00 65.06 89 PRO A N 1
ATOM 661 C CA . PRO A 1 89 ? 15.954 5.474 -15.414 1.00 65.06 89 PRO A CA 1
ATOM 662 C C . PRO A 1 89 ? 15.615 5.632 -16.909 1.00 65.06 89 PRO A C 1
ATOM 664 O O . PRO A 1 89 ? 14.451 5.825 -17.274 1.00 65.06 89 PRO A O 1
ATOM 667 N N . PRO A 1 90 ? 16.618 5.528 -17.807 1.00 65.44 90 PRO A N 1
ATOM 668 C CA . PRO A 1 90 ? 16.383 5.491 -19.251 1.00 65.44 90 PRO A CA 1
ATOM 669 C C . PRO A 1 90 ? 15.385 4.380 -19.630 1.00 65.44 90 PRO A C 1
ATOM 671 O O . PRO A 1 90 ? 15.240 3.409 -18.883 1.00 65.44 90 PRO A O 1
ATOM 674 N N . PRO A 1 91 ? 14.703 4.498 -20.787 1.00 74.38 91 PRO A N 1
ATOM 675 C CA . PRO A 1 91 ? 13.538 3.680 -21.108 1.00 74.38 91 PRO A CA 1
ATOM 676 C C . PRO A 1 91 ? 13.822 2.182 -20.980 1.00 74.38 91 PRO A C 1
ATOM 678 O O . PRO A 1 91 ? 14.782 1.653 -21.546 1.00 74.38 91 PRO A O 1
ATOM 681 N N . PHE A 1 92 ? 12.960 1.504 -20.225 1.00 77.19 92 PHE A N 1
ATOM 682 C CA . PHE A 1 92 ? 13.017 0.062 -20.030 1.00 77.19 92 PHE A CA 1
ATOM 683 C C . PHE A 1 92 ? 12.632 -0.702 -21.302 1.00 77.19 92 PHE A C 1
ATOM 685 O O . PHE A 1 92 ? 11.968 -0.167 -22.188 1.00 77.19 92 PHE A O 1
ATOM 692 N N . SER A 1 93 ? 12.985 -1.987 -21.374 1.00 79.81 93 SER A N 1
ATOM 693 C CA . SER A 1 93 ? 12.435 -2.875 -22.403 1.00 79.81 93 SER A CA 1
ATOM 694 C C . SER A 1 93 ? 10.930 -3.086 -22.207 1.00 79.81 93 SER A C 1
ATOM 696 O O . SER A 1 93 ? 10.436 -3.019 -21.082 1.00 79.81 93 SER A O 1
ATOM 698 N N . ASP A 1 94 ? 10.210 -3.412 -23.282 1.00 75.56 94 ASP A N 1
ATOM 699 C CA . ASP A 1 94 ? 8.753 -3.625 -23.248 1.00 75.56 94 ASP A CA 1
ATOM 700 C C . ASP A 1 94 ? 8.325 -4.669 -22.207 1.00 75.56 94 ASP A C 1
ATOM 702 O O . ASP A 1 94 ? 7.356 -4.469 -21.482 1.00 75.56 94 ASP A O 1
ATOM 706 N N . VAL A 1 95 ? 9.093 -5.755 -22.064 1.00 77.12 95 VAL A N 1
ATOM 707 C CA . VAL A 1 95 ? 8.838 -6.805 -21.061 1.00 77.12 95 VAL A CA 1
ATOM 708 C C . VAL A 1 95 ? 8.888 -6.246 -19.638 1.00 77.12 95 VAL A C 1
ATOM 710 O O . VAL A 1 95 ? 8.060 -6.595 -18.800 1.00 77.12 95 VAL A O 1
ATOM 713 N N . VAL A 1 96 ? 9.855 -5.371 -19.359 1.00 77.69 96 VAL A N 1
ATOM 714 C CA . VAL A 1 96 ? 10.019 -4.754 -18.040 1.00 77.69 96 VAL A CA 1
ATOM 715 C C . VAL A 1 96 ? 8.934 -3.706 -17.798 1.00 77.69 96 VAL A C 1
ATOM 717 O O . VAL A 1 96 ? 8.376 -3.670 -16.706 1.00 77.69 96 VAL A O 1
ATOM 720 N N . GLN A 1 97 ? 8.585 -2.901 -18.806 1.00 74.56 97 GLN A N 1
ATOM 721 C CA . GLN A 1 97 ? 7.479 -1.941 -18.702 1.00 74.56 97 GLN A CA 1
ATOM 722 C C . GLN A 1 97 ? 6.146 -2.650 -18.434 1.00 74.56 97 GLN A C 1
ATOM 724 O O . GLN A 1 97 ? 5.409 -2.240 -17.540 1.00 74.56 97 GLN A O 1
ATOM 729 N N . TYR A 1 98 ? 5.874 -3.752 -19.139 1.00 75.44 98 TYR A N 1
ATOM 730 C CA . TYR A 1 98 ? 4.694 -4.583 -18.905 1.00 75.44 98 TYR A CA 1
ATOM 731 C C . TYR A 1 98 ? 4.669 -5.152 -17.482 1.00 75.44 98 TYR A C 1
ATOM 733 O O . TYR A 1 98 ? 3.646 -5.077 -16.808 1.00 75.44 98 TYR A O 1
ATOM 741 N N . ALA A 1 99 ? 5.794 -5.685 -16.994 1.00 77.31 99 ALA A N 1
ATOM 742 C CA . ALA A 1 99 ? 5.877 -6.237 -15.643 1.00 77.31 99 ALA A CA 1
ATOM 743 C C . ALA A 1 99 ? 5.669 -5.167 -14.556 1.00 77.31 99 ALA A C 1
ATOM 745 O O . ALA A 1 99 ? 4.932 -5.408 -13.604 1.00 77.31 99 ALA A O 1
ATOM 746 N N . ILE A 1 100 ? 6.257 -3.975 -14.716 1.00 77.56 100 ILE A N 1
ATOM 747 C CA . ILE A 1 100 ? 6.015 -2.834 -13.817 1.00 77.56 100 ILE A CA 1
ATOM 748 C C . ILE A 1 100 ? 4.526 -2.471 -13.815 1.00 77.56 100 ILE A C 1
ATOM 750 O O . ILE A 1 100 ? 3.933 -2.317 -12.750 1.00 77.56 100 ILE A O 1
ATOM 754 N N . GLN A 1 101 ? 3.907 -2.385 -14.995 1.00 75.81 101 GLN A N 1
ATOM 755 C CA . GLN A 1 101 ? 2.495 -2.033 -15.129 1.00 75.81 101 GLN A CA 1
ATOM 756 C C . GLN A 1 101 ? 1.564 -3.088 -14.510 1.00 75.81 101 GLN A C 1
ATOM 758 O O . GLN A 1 101 ? 0.578 -2.722 -13.873 1.00 75.81 101 GLN A O 1
ATOM 763 N N . ALA A 1 102 ? 1.876 -4.378 -14.663 1.00 78.44 102 ALA A N 1
ATOM 764 C CA . ALA A 1 102 ? 1.124 -5.474 -14.055 1.00 78.44 102 ALA A CA 1
ATOM 765 C C . ALA A 1 102 ? 1.147 -5.398 -12.520 1.00 78.44 102 ALA A C 1
ATOM 767 O O . ALA A 1 102 ? 0.097 -5.467 -11.889 1.00 78.44 102 ALA A O 1
ATOM 768 N N . VAL A 1 103 ? 2.321 -5.178 -11.919 1.00 80.38 103 VAL A N 1
ATOM 769 C CA . VAL A 1 103 ? 2.432 -5.059 -10.454 1.00 80.38 103 VAL A CA 1
ATOM 770 C C . VAL A 1 103 ? 1.794 -3.766 -9.943 1.00 80.38 103 VAL A C 1
ATOM 772 O O . VAL A 1 103 ? 1.167 -3.773 -8.889 1.00 80.38 103 VAL A O 1
ATOM 775 N N . ALA A 1 104 ? 1.875 -2.664 -10.694 1.00 77.69 104 ALA A N 1
ATOM 776 C CA . ALA A 1 104 ? 1.159 -1.435 -10.350 1.00 77.69 104 ALA A CA 1
ATOM 777 C C . ALA A 1 104 ? -0.369 -1.631 -10.358 1.00 77.69 104 ALA A C 1
ATOM 779 O O . ALA A 1 104 ? -1.071 -1.056 -9.528 1.00 77.69 104 ALA A O 1
ATOM 780 N N . PHE A 1 105 ? -0.898 -2.462 -11.259 1.00 78.25 105 PHE A N 1
ATOM 781 C CA . PHE A 1 105 ? -2.320 -2.799 -11.269 1.00 78.25 105 PHE A CA 1
ATOM 782 C C . PHE A 1 105 ? -2.720 -3.659 -10.060 1.00 78.25 105 PHE A C 1
ATOM 784 O O . PHE A 1 105 ? -3.709 -3.351 -9.392 1.00 78.25 105 PHE A O 1
ATOM 791 N N . ASP A 1 106 ? -1.931 -4.687 -9.728 1.00 81.44 106 ASP A N 1
ATOM 792 C CA . ASP A 1 106 ? -2.134 -5.475 -8.505 1.00 81.44 106 ASP A CA 1
ATOM 793 C C . ASP A 1 106 ? -2.095 -4.585 -7.249 1.00 81.44 106 ASP A C 1
ATOM 795 O O . ASP A 1 106 ? -2.939 -4.736 -6.365 1.00 81.44 106 ASP A O 1
ATOM 799 N N . LEU A 1 107 ? -1.190 -3.601 -7.200 1.00 81.50 107 LEU A N 1
ATOM 800 C CA . LEU A 1 107 ? -1.098 -2.629 -6.108 1.00 81.50 107 LEU A CA 1
ATOM 801 C C . LEU A 1 107 ? -2.394 -1.835 -5.934 1.00 81.50 107 LEU A C 1
ATOM 803 O O . LEU A 1 107 ? -2.913 -1.746 -4.823 1.00 81.50 107 LEU A O 1
ATOM 807 N N . ILE A 1 108 ? -2.940 -1.292 -7.026 1.00 75.88 108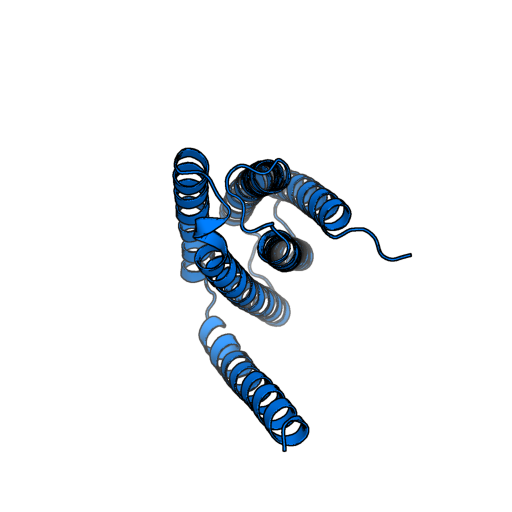 ILE A N 1
ATOM 808 C CA . ILE A 1 108 ? -4.209 -0.547 -7.013 1.00 75.88 108 ILE A CA 1
ATOM 809 C C . ILE A 1 108 ? -5.349 -1.441 -6.509 1.00 75.88 108 ILE A C 1
ATOM 811 O O . ILE A 1 108 ? -6.207 -0.995 -5.743 1.00 75.88 108 ILE A O 1
ATOM 815 N N . ARG A 1 109 ? -5.355 -2.720 -6.902 1.00 83.12 109 ARG A N 1
ATOM 816 C CA . ARG A 1 109 ? -6.360 -3.685 -6.447 1.00 83.12 109 ARG A CA 1
ATOM 817 C C . ARG A 1 109 ? -6.265 -3.949 -4.945 1.00 83.12 109 ARG A C 1
ATOM 819 O O . ARG A 1 109 ? -7.294 -3.925 -4.269 1.00 83.12 109 ARG A O 1
ATOM 826 N N . GLU A 1 110 ? -5.069 -4.215 -4.423 1.00 85.31 110 GLU A N 1
ATOM 827 C CA . GLU A 1 110 ? -4.889 -4.457 -2.986 1.00 85.31 110 GLU A CA 1
ATOM 828 C C . GLU A 1 110 ? -5.145 -3.188 -2.161 1.00 85.31 110 GLU A C 1
ATOM 830 O O . GLU A 1 110 ? -5.764 -3.275 -1.103 1.00 85.31 110 GLU A O 1
ATOM 835 N N . ASN A 1 111 ? -4.793 -2.005 -2.676 1.00 80.69 111 ASN A N 1
ATOM 836 C CA . ASN A 1 111 ? -5.155 -0.730 -2.058 1.00 80.69 111 ASN A CA 1
ATOM 837 C C . ASN A 1 111 ? -6.680 -0.574 -1.938 1.00 80.69 111 ASN A C 1
ATOM 839 O O . ASN A 1 111 ? -7.182 -0.255 -0.866 1.00 80.69 111 ASN A O 1
ATOM 843 N N . ARG A 1 112 ? -7.442 -0.873 -2.998 1.00 81.88 112 ARG A N 1
ATOM 844 C CA . ARG A 1 112 ? -8.910 -0.801 -2.947 1.00 81.88 112 ARG A CA 1
ATOM 845 C C . ARG A 1 112 ? -9.501 -1.739 -1.895 1.00 81.88 112 ARG A C 1
ATOM 847 O O . ARG A 1 112 ? -10.361 -1.326 -1.127 1.00 81.88 112 ARG A O 1
ATOM 854 N N . ARG A 1 113 ? -9.017 -2.982 -1.835 1.00 84.12 113 ARG A N 1
ATOM 855 C CA . ARG A 1 113 ? -9.437 -3.963 -0.819 1.00 84.12 113 ARG A CA 1
ATOM 856 C C . ARG A 1 113 ? -9.151 -3.481 0.597 1.00 84.12 113 ARG A C 1
ATOM 858 O O . ARG A 1 113 ? -9.983 -3.654 1.482 1.00 84.12 113 ARG A O 1
ATOM 865 N N . PHE A 1 114 ? -7.989 -2.869 0.787 1.00 85.25 114 PHE A N 1
ATOM 866 C CA . PHE A 1 114 ? -7.615 -2.252 2.046 1.00 85.25 114 PHE A CA 1
ATOM 867 C C . PHE A 1 114 ? -8.57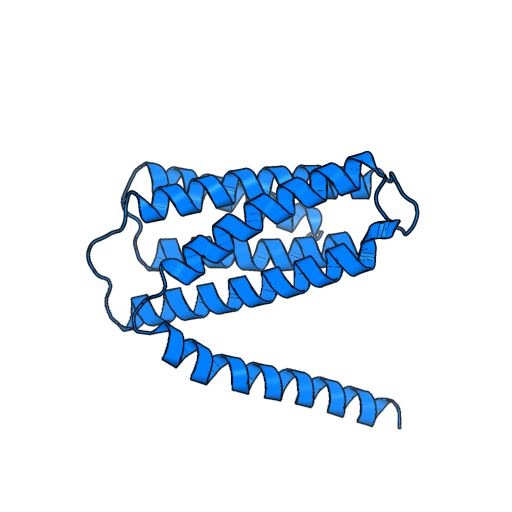0 -1.108 2.423 1.00 85.25 114 PHE A C 1
ATOM 869 O O . PHE A 1 114 ? -9.076 -1.095 3.541 1.00 85.25 114 PHE A O 1
ATOM 876 N N . LEU A 1 115 ? -8.883 -0.198 1.494 1.00 80.69 115 LEU A N 1
ATOM 877 C CA . LEU A 1 115 ? -9.822 0.906 1.740 1.00 80.69 115 LEU A CA 1
ATOM 878 C C . LEU A 1 115 ? -11.237 0.409 2.070 1.00 80.69 115 LEU A C 1
ATOM 880 O O . LEU A 1 115 ? -11.864 0.924 2.993 1.00 80.69 115 LEU A O 1
ATOM 884 N N . ASP A 1 116 ? -11.719 -0.626 1.378 1.00 80.88 116 ASP A N 1
ATOM 885 C CA . ASP A 1 116 ? -13.005 -1.258 1.694 1.00 80.88 116 ASP A CA 1
ATOM 886 C C . ASP A 1 116 ? -12.999 -1.836 3.126 1.00 80.88 116 ASP A C 1
ATOM 888 O O . ASP A 1 116 ? -13.981 -1.710 3.860 1.00 80.88 116 ASP A O 1
ATOM 892 N N . ALA A 1 117 ? -11.877 -2.426 3.558 1.00 84.50 117 ALA A N 1
ATOM 893 C CA . ALA A 1 117 ? -11.712 -2.939 4.916 1.00 84.50 117 ALA A CA 1
ATOM 894 C C . ALA A 1 117 ? -11.625 -1.823 5.974 1.00 84.50 117 ALA A C 1
ATOM 896 O O . ALA A 1 117 ? -12.152 -2.002 7.071 1.00 84.50 117 ALA A O 1
ATOM 897 N N . VAL A 1 118 ? -11.022 -0.673 5.642 1.00 81.81 118 VAL A N 1
ATOM 898 C CA . VAL A 1 118 ? -11.023 0.539 6.484 1.00 81.81 118 VAL A CA 1
ATOM 899 C C . VAL A 1 118 ? -12.441 1.022 6.739 1.00 81.81 118 VAL A C 1
ATOM 901 O O . VAL A 1 118 ? -12.825 1.178 7.896 1.00 81.81 118 VAL A O 1
ATOM 904 N N . VAL A 1 119 ? -13.243 1.169 5.685 1.00 79.62 119 VAL A N 1
ATOM 905 C CA . VAL A 1 119 ? -14.650 1.575 5.811 1.00 79.62 119 VAL A CA 1
ATOM 906 C C . VAL A 1 119 ? -15.444 0.551 6.625 1.00 79.62 119 VAL A C 1
ATOM 908 O O . VAL A 1 119 ? -16.193 0.917 7.525 1.00 79.62 119 VAL A O 1
ATOM 911 N N . ALA A 1 120 ? -15.249 -0.747 6.378 1.00 83.19 120 ALA A N 1
ATOM 912 C CA . ALA A 1 120 ? -15.948 -1.802 7.115 1.00 83.19 120 ALA A CA 1
ATOM 913 C C . ALA A 1 120 ? -15.601 -1.858 8.617 1.00 83.19 120 ALA A C 1
ATOM 915 O O . ALA A 1 120 ? -16.313 -2.507 9.387 1.00 83.19 120 ALA A O 1
ATOM 916 N N . LYS A 1 121 ? -14.500 -1.224 9.034 1.00 88.00 121 LYS A N 1
ATOM 917 C CA . LYS A 1 121 ? -13.986 -1.228 10.408 1.00 88.00 121 LYS A CA 1
ATOM 918 C C . LYS A 1 121 ? -13.953 0.155 11.049 1.00 88.00 121 LYS A C 1
ATOM 920 O O . LYS A 1 121 ? -13.363 0.278 12.118 1.00 88.00 121 LYS A O 1
ATOM 925 N N . GLU A 1 122 ? -14.620 1.146 10.462 1.00 85.31 122 GLU A N 1
ATOM 926 C CA . GLU A 1 122 ? -14.676 2.533 10.944 1.00 85.31 122 GLU A CA 1
ATOM 927 C C . GLU A 1 122 ? -14.994 2.633 12.449 1.00 85.31 122 GLU A C 1
ATOM 929 O O . GLU A 1 122 ? -14.292 3.325 13.186 1.00 85.31 122 GLU A O 1
ATOM 934 N N . ASP A 1 123 ? -15.958 1.844 12.934 1.00 88.50 123 ASP A N 1
ATOM 935 C CA . ASP A 1 123 ? -16.381 1.813 14.345 1.00 88.50 123 ASP A CA 1
ATOM 936 C C . ASP A 1 123 ? -15.314 1.273 15.324 1.00 88.50 123 ASP A C 1
ATOM 938 O O . ASP A 1 123 ? -15.476 1.360 16.540 1.00 88.50 123 ASP A O 1
ATOM 942 N N . SER A 1 124 ? -14.219 0.698 14.815 1.00 90.06 124 SER A N 1
ATOM 943 C CA . SER A 1 124 ? -13.109 0.165 15.628 1.00 90.06 124 SER A CA 1
ATOM 944 C C . SER A 1 124 ? -12.123 1.256 16.068 1.00 90.06 124 SER A C 1
ATOM 946 O O . SER A 1 124 ? -11.176 0.980 16.808 1.00 90.06 124 SER A O 1
ATOM 948 N N . PHE A 1 125 ? -12.327 2.492 15.612 1.00 91.44 125 PHE A N 1
ATOM 949 C CA . PHE A 1 125 ? -11.448 3.635 15.837 1.00 91.44 125 PHE A CA 1
ATOM 950 C C . PHE A 1 125 ? -12.165 4.724 16.643 1.00 91.44 125 PHE A C 1
ATOM 952 O O . PHE A 1 125 ? -13.381 4.885 16.553 1.00 91.44 125 PHE A O 1
ATOM 959 N N . THR A 1 126 ? -11.418 5.478 17.451 1.00 94.38 126 THR A N 1
ATOM 960 C CA . THR A 1 126 ? -11.935 6.719 18.056 1.00 94.38 126 THR A CA 1
ATOM 961 C C . THR A 1 126 ? -12.058 7.832 17.011 1.00 94.38 126 THR A C 1
ATOM 963 O O . THR A 1 126 ? -11.487 7.734 15.930 1.00 94.38 126 THR A O 1
ATOM 966 N N . GLU A 1 127 ? -12.747 8.926 17.342 1.00 91.50 127 GLU A N 1
ATOM 967 C CA . GLU A 1 127 ? -12.891 10.091 16.449 1.00 91.50 127 GLU A CA 1
ATOM 968 C C . GLU A 1 127 ? -11.525 10.659 16.003 1.00 91.50 127 GLU A C 1
ATOM 970 O O . GLU A 1 127 ? -11.269 10.771 14.807 1.00 91.50 127 GLU A O 1
ATOM 975 N N . ASP A 1 128 ? -10.593 10.885 16.939 1.00 93.62 128 ASP A N 1
ATOM 976 C CA . ASP A 1 128 ? -9.226 11.354 16.632 1.00 93.62 128 ASP A CA 1
ATOM 977 C C . ASP A 1 128 ? -8.453 10.379 15.713 1.00 93.62 128 ASP A C 1
ATOM 979 O O . ASP A 1 128 ? -7.660 10.768 14.849 1.00 93.62 128 ASP A O 1
ATOM 983 N N . GLN A 1 129 ? -8.677 9.077 15.903 1.00 90.00 129 GLN A N 1
ATOM 984 C CA . GLN A 1 129 ? -8.060 8.019 15.106 1.00 90.00 129 GLN A CA 1
ATOM 985 C C . GLN A 1 129 ? -8.645 7.962 13.690 1.00 90.00 129 GLN A C 1
ATOM 987 O O . GLN A 1 129 ? -7.900 7.751 12.733 1.00 90.00 129 GLN A O 1
ATOM 992 N N . GLN A 1 130 ? -9.952 8.185 13.543 1.00 85.69 130 GLN A N 1
ATOM 993 C CA . GLN A 1 130 ? -10.622 8.291 12.248 1.00 85.69 130 GLN A CA 1
ATOM 994 C C . GLN A 1 130 ? -10.147 9.524 11.472 1.00 85.69 130 GLN A C 1
ATOM 996 O O . GLN A 1 130 ? -9.888 9.412 10.275 1.00 85.69 130 GLN A O 1
ATOM 1001 N N . GLU A 1 131 ? -9.970 10.670 12.140 1.00 86.69 131 GLU A N 1
ATOM 1002 C CA . GLU A 1 131 ? -9.409 11.882 11.523 1.00 86.69 131 GLU A CA 1
ATOM 1003 C C . GLU A 1 131 ? -8.001 11.609 10.977 1.00 86.69 131 GLU A C 1
ATOM 1005 O O . GLU A 1 131 ? -7.736 11.814 9.791 1.00 86.69 131 GLU A O 1
ATOM 1010 N N . THR A 1 132 ? -7.134 11.021 11.807 1.00 86.75 132 THR A N 1
ATOM 1011 C CA . THR A 1 132 ? -5.774 10.640 11.398 1.00 86.75 132 THR A CA 1
ATOM 1012 C C . THR A 1 132 ? -5.794 9.659 10.223 1.00 86.75 132 THR A C 1
ATOM 1014 O O . THR A 1 132 ? -5.071 9.831 9.242 1.00 86.75 132 THR A O 1
ATOM 1017 N N . LEU A 1 133 ? -6.639 8.626 10.280 1.00 83.88 133 LEU A N 1
ATOM 1018 C CA . LEU A 1 133 ? -6.736 7.626 9.219 1.00 83.88 133 LEU A CA 1
ATOM 1019 C C . LEU A 1 133 ? -7.262 8.229 7.908 1.00 83.88 133 LEU A C 1
ATOM 1021 O O . LEU A 1 133 ? -6.780 7.871 6.835 1.00 83.88 133 LEU A O 1
ATOM 1025 N N . SER A 1 134 ? -8.197 9.177 7.985 1.00 80.81 134 SER A N 1
ATOM 1026 C CA . SER A 1 134 ? -8.695 9.938 6.836 1.00 80.81 134 SER A CA 1
ATOM 1027 C C . SER A 1 134 ? -7.587 10.766 6.173 1.00 80.81 134 SER A C 1
ATOM 1029 O O . SER A 1 134 ? -7.474 10.776 4.941 1.00 80.81 134 SER A O 1
ATOM 1031 N N . ASP A 1 135 ? -6.730 11.415 6.964 1.00 78.69 135 ASP A N 1
ATOM 1032 C CA . ASP A 1 135 ? -5.572 12.155 6.450 1.00 78.69 135 ASP A CA 1
ATOM 1033 C C . ASP A 1 135 ? -4.572 11.225 5.751 1.00 78.69 135 ASP A C 1
ATOM 1035 O O . ASP A 1 135 ? -4.099 11.525 4.650 1.00 78.69 135 ASP A O 1
ATOM 1039 N N . LEU A 1 136 ? -4.290 10.061 6.341 1.00 81.25 136 LEU A N 1
ATOM 1040 C CA . LEU A 1 136 ? -3.400 9.052 5.756 1.00 81.25 136 LEU A CA 1
ATOM 1041 C C . LEU A 1 136 ? -3.957 8.479 4.446 1.00 81.25 136 LEU A C 1
ATOM 1043 O O . LEU A 1 136 ? -3.239 8.395 3.449 1.00 81.25 136 LEU A O 1
ATOM 1047 N N . VAL A 1 137 ? -5.251 8.149 4.404 1.00 77.38 137 VAL A N 1
ATOM 1048 C CA . VAL A 1 137 ? -5.934 7.691 3.180 1.00 77.38 137 VAL A CA 1
ATOM 1049 C C . VAL A 1 137 ? -5.928 8.779 2.100 1.00 77.38 137 VAL A C 1
ATOM 1051 O O . VAL A 1 137 ? -5.767 8.482 0.913 1.00 77.38 137 VAL A O 1
ATOM 1054 N N . SER A 1 138 ? -6.051 10.049 2.486 1.00 75.69 138 SER A N 1
ATOM 1055 C CA . SER A 1 138 ? -5.975 11.175 1.549 1.00 75.69 138 SER A CA 1
ATOM 1056 C C . SER A 1 138 ? -4.581 11.327 0.934 1.00 75.69 138 SER A C 1
ATOM 1058 O O . SER A 1 138 ? -4.469 11.607 -0.260 1.00 75.69 138 SER A O 1
ATOM 1060 N N . GLN A 1 139 ? -3.519 11.099 1.710 1.00 70.88 139 GLN A N 1
ATOM 1061 C CA . GLN A 1 139 ? -2.144 11.074 1.197 1.00 70.88 139 GLN A CA 1
ATOM 1062 C C . GLN A 1 139 ? -1.908 9.882 0.264 1.00 70.88 139 GLN A C 1
ATOM 1064 O O . GLN A 1 139 ? -1.335 10.043 -0.813 1.00 70.88 139 GLN A O 1
ATOM 1069 N N . GLU A 1 140 ? -2.419 8.705 0.623 1.00 71.81 140 GLU A N 1
ATOM 1070 C CA . GLU A 1 140 ? -2.347 7.506 -0.214 1.00 71.81 140 GLU A CA 1
ATOM 1071 C C . GLU A 1 140 ? -3.009 7.713 -1.581 1.00 71.81 140 GLU A C 1
ATOM 1073 O O . GLU A 1 140 ? -2.486 7.307 -2.618 1.00 71.81 140 GLU A O 1
ATOM 1078 N N . ARG A 1 141 ? -4.140 8.423 -1.619 1.00 65.19 141 ARG A N 1
ATOM 1079 C CA . ARG A 1 141 ? -4.806 8.753 -2.879 1.00 65.19 141 ARG A CA 1
ATOM 1080 C C . ARG A 1 141 ? -3.885 9.505 -3.845 1.00 65.19 141 ARG A C 1
ATOM 1082 O O . ARG A 1 141 ? -3.922 9.234 -5.043 1.00 65.19 141 ARG A O 1
ATOM 1089 N N . VAL A 1 142 ? -3.041 10.410 -3.345 1.00 66.38 142 VAL A N 1
ATOM 1090 C CA . VAL A 1 142 ? -2.065 11.135 -4.176 1.00 66.38 142 VAL A CA 1
ATOM 1091 C C . VAL A 1 142 ? -1.041 10.172 -4.780 1.00 66.38 142 VAL A C 1
ATOM 1093 O O . VAL A 1 142 ? -0.685 10.320 -5.948 1.00 66.38 142 VAL A O 1
ATOM 1096 N N . ILE A 1 143 ? -0.603 9.161 -4.026 1.00 64.06 143 ILE A N 1
ATOM 1097 C CA . ILE A 1 143 ? 0.333 8.127 -4.493 1.00 64.06 143 ILE A CA 1
ATOM 1098 C C . ILE A 1 143 ? -0.299 7.308 -5.624 1.00 64.06 143 ILE A C 1
ATOM 1100 O O . ILE A 1 143 ? 0.289 7.160 -6.697 1.00 64.06 143 ILE A O 1
ATOM 1104 N N . VAL A 1 144 ? -1.529 6.826 -5.423 1.00 63.25 144 VAL A N 1
ATOM 1105 C CA . VAL A 1 144 ? -2.279 6.076 -6.442 1.00 63.25 144 VAL A CA 1
ATOM 1106 C C . VAL A 1 144 ? -2.500 6.925 -7.697 1.00 63.25 144 VAL A C 1
ATOM 1108 O O . VAL A 1 144 ? -2.286 6.445 -8.810 1.00 63.25 144 VAL A O 1
ATOM 1111 N N . GLU A 1 145 ? -2.865 8.200 -7.548 1.00 62.75 145 GLU A N 1
ATOM 1112 C CA . GLU A 1 145 ? -3.017 9.130 -8.672 1.00 62.75 145 GLU A CA 1
ATOM 1113 C C . GLU A 1 145 ? -1.690 9.367 -9.412 1.00 62.75 145 GLU A C 1
ATOM 1115 O O . GLU A 1 145 ? -1.688 9.460 -10.638 1.00 62.75 145 GLU A O 1
ATOM 1120 N N . GLN A 1 146 ? -0.550 9.416 -8.718 1.00 63.84 146 GLN A N 1
ATOM 1121 C CA . GLN A 1 146 ? 0.769 9.510 -9.353 1.00 63.84 146 GLN A CA 1
ATOM 1122 C C . GLN A 1 146 ? 1.123 8.246 -10.143 1.00 63.84 146 GLN A C 1
ATOM 1124 O O . GLN A 1 146 ? 1.601 8.358 -11.273 1.00 63.84 146 GLN A O 1
ATOM 1129 N N . TYR A 1 147 ? 0.829 7.056 -9.610 1.00 62.78 147 TYR A N 1
ATOM 1130 C CA . TYR A 1 147 ? 0.999 5.803 -10.351 1.00 62.78 147 TYR A CA 1
ATOM 1131 C C . TYR A 1 147 ? 0.095 5.740 -11.584 1.00 62.78 147 TYR A C 1
ATOM 1133 O O . TYR A 1 147 ? 0.556 5.358 -12.659 1.00 62.78 147 TYR A O 1
ATOM 1141 N N . LEU A 1 148 ? -1.167 6.161 -11.450 1.00 58.88 148 LEU A N 1
ATOM 1142 C CA . LEU A 1 148 ? -2.133 6.221 -12.548 1.00 58.88 148 LEU A CA 1
ATOM 1143 C C . LEU A 1 148 ? -1.734 7.244 -13.619 1.00 58.88 148 LEU A C 1
ATOM 1145 O O . LEU A 1 148 ? -1.814 6.943 -14.805 1.00 58.88 148 LEU A O 1
ATOM 1149 N N . ASN A 1 149 ? -1.268 8.433 -13.240 1.00 56.69 149 ASN A N 1
ATOM 1150 C CA . ASN A 1 149 ? -0.849 9.473 -14.187 1.00 56.69 149 ASN A CA 1
ATOM 1151 C C . ASN A 1 149 ? 0.520 9.188 -14.825 1.00 56.69 149 ASN A C 1
ATOM 1153 O O . ASN A 1 149 ? 0.794 9.660 -15.927 1.00 56.69 149 ASN A O 1
ATOM 1157 N N . GLY A 1 150 ? 1.367 8.405 -14.155 1.00 52.53 150 GLY A N 1
ATOM 1158 C CA . GLY A 1 150 ? 2.625 7.883 -14.689 1.00 52.53 150 GLY A CA 1
ATOM 1159 C C . GLY A 1 150 ? 2.460 6.658 -15.598 1.00 52.53 150 GLY A C 1
ATOM 1160 O O . GLY A 1 150 ? 3.466 6.104 -16.046 1.00 52.53 150 GLY A O 1
ATOM 1161 N N . THR A 1 151 ? 1.225 6.206 -15.855 1.00 51.75 151 THR A N 1
ATOM 1162 C CA . THR A 1 151 ? 0.975 4.982 -16.624 1.00 51.75 151 THR A CA 1
ATOM 1163 C C . THR A 1 151 ? 1.527 5.039 -18.044 1.00 51.75 151 THR A C 1
ATOM 1165 O O . THR A 1 151 ? 1.362 6.001 -18.795 1.00 51.75 151 THR A O 1
ATOM 1168 N N . SER A 1 152 ? 2.209 3.952 -18.410 1.00 55.94 152 SER A N 1
ATOM 1169 C CA . SER A 1 152 ? 2.794 3.769 -19.734 1.00 55.94 152 SER A CA 1
ATOM 1170 C C . SER A 1 152 ? 1.712 3.494 -20.786 1.00 55.94 152 SER A C 1
ATOM 1172 O O . SER A 1 152 ? 0.568 3.167 -20.465 1.00 55.94 152 SER A O 1
ATOM 1174 N N . VAL A 1 153 ? 2.100 3.508 -22.065 1.00 53.59 153 VAL A N 1
ATOM 1175 C CA . VAL A 1 153 ? 1.262 3.052 -23.195 1.00 53.59 153 VAL A CA 1
ATOM 1176 C C . VAL A 1 153 ? 0.684 1.635 -23.018 1.00 53.59 153 VAL A C 1
ATOM 1178 O O . VAL A 1 153 ? -0.231 1.269 -23.751 1.00 53.59 153 VAL A O 1
ATOM 1181 N N . TYR A 1 154 ? 1.188 0.858 -22.049 1.00 49.97 154 TYR A N 1
ATOM 1182 C CA . TYR A 1 154 ? 0.745 -0.497 -21.730 1.00 49.97 154 TYR A CA 1
ATOM 1183 C C . TYR A 1 154 ? -0.403 -0.582 -20.711 1.00 49.97 154 TYR A C 1
ATOM 1185 O O . TYR A 1 154 ? -0.947 -1.670 -20.520 1.00 49.97 154 TYR A O 1
ATOM 1193 N N . ALA A 1 155 ? -0.813 0.519 -20.067 1.00 56.88 155 ALA A N 1
ATOM 1194 C CA . ALA A 1 155 ? -1.930 0.495 -19.113 1.00 56.88 155 ALA A CA 1
ATOM 1195 C C . ALA A 1 155 ? -3.247 -0.066 -19.685 1.00 56.88 155 ALA A C 1
ATOM 1197 O O . ALA A 1 155 ? -3.842 -0.904 -19.006 1.00 56.88 155 ALA A O 1
ATOM 1198 N N . PRO A 1 156 ? -3.668 0.270 -20.923 1.00 57.47 156 PRO A N 1
ATOM 1199 C CA . PRO A 1 156 ? -4.854 -0.338 -21.527 1.00 57.47 156 PRO A CA 1
ATOM 1200 C C . PRO A 1 156 ? -4.722 -1.858 -21.684 1.00 57.47 156 PRO A C 1
ATOM 1202 O O . PRO A 1 156 ? -5.648 -2.597 -21.385 1.00 57.47 156 PRO A O 1
ATOM 1205 N N . GLN A 1 157 ? -3.544 -2.349 -22.080 1.00 54.81 157 GLN A N 1
ATOM 1206 C CA . GLN A 1 157 ? -3.314 -3.782 -22.296 1.00 54.81 157 GLN A CA 1
ATOM 1207 C C . GLN A 1 157 ? -3.269 -4.570 -20.984 1.00 54.81 157 GLN A C 1
ATOM 1209 O O . GLN A 1 157 ? -3.708 -5.715 -20.942 1.00 54.81 157 GLN A O 1
ATOM 1214 N N . VAL A 1 158 ? -2.752 -3.973 -19.907 1.00 56.38 158 VAL A N 1
ATOM 1215 C CA . VAL A 1 158 ? -2.785 -4.597 -18.578 1.00 56.38 158 VAL A CA 1
ATOM 1216 C C . VAL A 1 158 ? -4.203 -4.601 -18.007 1.00 56.38 158 VAL A C 1
ATOM 1218 O O . VAL A 1 158 ? -4.610 -5.630 -17.474 1.00 56.38 158 VAL A O 1
ATOM 1221 N N . GLN A 1 159 ? -4.975 -3.523 -18.176 1.00 59.12 159 GLN A N 1
ATOM 1222 C CA . GLN A 1 159 ? -6.395 -3.488 -17.798 1.00 59.12 159 GLN A CA 1
ATOM 1223 C C . GLN A 1 159 ? -7.206 -4.547 -18.559 1.00 59.12 159 GLN A C 1
ATOM 1225 O O . GLN A 1 159 ? -7.874 -5.364 -17.928 1.00 59.12 159 GLN A O 1
ATOM 1230 N N . ASP A 1 160 ? -7.057 -4.617 -19.885 1.00 56.09 160 ASP A N 1
ATOM 1231 C CA . ASP A 1 160 ? -7.766 -5.574 -20.746 1.00 56.09 160 ASP A CA 1
ATOM 1232 C C . ASP A 1 160 ? -7.454 -7.042 -20.408 1.00 56.09 160 ASP A C 1
ATOM 1234 O O . ASP A 1 160 ? -8.287 -7.922 -20.623 1.00 56.09 160 ASP A O 1
ATOM 1238 N N . ILE A 1 161 ? -6.255 -7.336 -19.897 1.00 55.34 161 ILE A N 1
ATOM 1239 C CA . ILE A 1 161 ? -5.860 -8.698 -19.515 1.00 55.34 161 ILE A CA 1
ATOM 1240 C C . ILE A 1 161 ? -6.271 -9.003 -18.072 1.00 55.34 161 ILE A C 1
ATOM 1242 O O . ILE A 1 161 ? -6.781 -10.090 -17.804 1.00 55.34 161 ILE A O 1
ATOM 1246 N N . GLN A 1 162 ? -6.043 -8.086 -17.130 1.00 57.59 162 GLN A N 1
ATOM 1247 C CA . GLN A 1 162 ? -6.196 -8.381 -15.705 1.00 57.59 162 GLN A CA 1
ATOM 1248 C C . GLN A 1 162 ? -7.611 -8.143 -15.161 1.00 57.59 162 GLN A C 1
ATOM 1250 O O . GLN A 1 162 ? -8.036 -8.918 -14.303 1.00 57.59 162 GLN A O 1
ATOM 1255 N N . GLU A 1 163 ? -8.379 -7.165 -15.657 1.00 57.66 163 GLU A N 1
ATOM 1256 C CA . GLU A 1 163 ? -9.766 -6.958 -15.198 1.00 57.66 163 GLU A CA 1
ATOM 1257 C C . GLU A 1 163 ? -10.689 -8.151 -15.506 1.00 57.66 163 GLU A C 1
ATOM 1259 O O . GLU A 1 163 ? -11.413 -8.580 -14.603 1.00 57.66 163 GLU A O 1
ATOM 1264 N N . PRO A 1 164 ? -10.659 -8.765 -16.708 1.00 56.94 164 PRO A N 1
ATOM 1265 C CA . PRO A 1 164 ? -11.506 -9.924 -16.992 1.00 56.94 164 PRO A CA 1
ATOM 1266 C C . PRO A 1 164 ? -11.093 -11.167 -16.203 1.00 56.94 164 PRO A C 1
ATOM 1268 O O . PRO A 1 164 ? -11.952 -11.923 -15.755 1.00 56.94 164 PRO A O 1
ATOM 1271 N N . LEU A 1 165 ? -9.786 -11.373 -15.993 1.00 50.66 165 LEU A N 1
ATOM 1272 C CA . LEU A 1 165 ? -9.278 -12.465 -15.155 1.00 50.66 165 LEU A CA 1
ATOM 1273 C C . LEU A 1 165 ? -9.718 -12.296 -13.697 1.00 50.66 165 LEU A C 1
ATOM 1275 O O . LEU A 1 165 ? -10.021 -13.281 -13.023 1.00 50.66 165 LEU A O 1
ATOM 1279 N N . TRP A 1 166 ? -9.802 -11.051 -13.228 1.00 48.66 166 TRP A N 1
ATOM 1280 C CA . TRP A 1 166 ? -10.284 -10.721 -11.896 1.00 48.66 166 TRP A CA 1
ATOM 1281 C C . TRP A 1 166 ? -11.785 -10.953 -11.728 1.00 48.66 166 TRP A C 1
ATOM 1283 O O . TRP A 1 166 ? -12.202 -11.621 -10.781 1.00 48.66 166 TRP A O 1
ATOM 1293 N N . ALA A 1 167 ? -12.590 -10.453 -12.667 1.00 51.69 167 ALA A N 1
ATOM 1294 C CA . ALA A 1 167 ? -14.030 -10.680 -12.680 1.00 51.69 167 ALA A CA 1
ATOM 1295 C C . ALA A 1 167 ? -14.354 -12.183 -12.734 1.00 51.69 167 ALA A C 1
ATOM 1297 O O . ALA A 1 167 ? -15.151 -12.664 -11.931 1.00 51.69 167 ALA A O 1
ATOM 1298 N N . ALA A 1 168 ? -13.657 -12.938 -13.591 1.00 45.03 168 ALA A N 1
ATOM 1299 C CA . ALA A 1 168 ? -13.817 -14.386 -13.706 1.00 45.03 168 ALA A CA 1
ATOM 1300 C C . ALA A 1 168 ? -13.398 -15.141 -12.431 1.00 45.03 168 ALA A C 1
ATOM 1302 O O . ALA A 1 168 ? -14.032 -16.128 -12.062 1.00 45.03 168 ALA A O 1
ATOM 1303 N N . PHE A 1 169 ? -12.352 -14.692 -11.731 1.00 34.47 169 PHE A N 1
ATOM 1304 C CA . PHE A 1 169 ? -11.946 -15.285 -10.455 1.00 34.47 169 PHE A CA 1
ATOM 1305 C C . PHE A 1 169 ? -12.973 -15.021 -9.344 1.00 34.47 169 PHE A C 1
ATOM 1307 O O . PHE A 1 169 ? -13.348 -15.953 -8.634 1.00 34.47 169 PHE A O 1
ATOM 1314 N N . LEU A 1 170 ? -13.463 -13.784 -9.207 1.00 38.88 170 LEU A N 1
ATOM 1315 C CA . LEU A 1 170 ? -14.493 -13.448 -8.218 1.00 38.88 170 LEU A CA 1
ATOM 1316 C C . LEU A 1 170 ? -15.798 -14.210 -8.482 1.00 38.88 170 LEU A C 1
ATOM 1318 O O . LEU A 1 170 ? -16.366 -14.777 -7.553 1.00 38.88 170 LEU A O 1
ATOM 1322 N N . GLU A 1 171 ? -16.220 -14.308 -9.743 1.00 44.38 171 GLU A N 1
ATOM 1323 C CA . GLU A 1 171 ? -17.379 -15.108 -10.155 1.00 44.38 171 GLU A CA 1
ATOM 1324 C C . GLU A 1 171 ? -17.166 -16.610 -9.880 1.00 44.38 171 GLU A C 1
ATOM 1326 O O . GLU A 1 171 ? -18.054 -17.301 -9.372 1.00 44.38 171 GLU A O 1
ATOM 1331 N N . SER A 1 172 ? -15.955 -17.124 -10.119 1.00 32.12 172 SER A N 1
ATOM 1332 C CA . SER A 1 172 ? -15.583 -18.504 -9.786 1.00 32.12 172 SER A CA 1
ATOM 1333 C C . SER A 1 172 ? -15.643 -18.781 -8.281 1.00 32.12 172 SER A C 1
ATOM 1335 O O . SER A 1 172 ? -16.088 -19.859 -7.889 1.00 32.12 172 SER A O 1
ATOM 1337 N N . VAL A 1 173 ? -15.201 -17.855 -7.429 1.00 34.19 173 VAL A N 1
ATOM 1338 C CA . VAL A 1 173 ? -15.250 -18.023 -5.968 1.00 34.19 173 VAL A CA 1
ATOM 1339 C C . VAL A 1 173 ? -16.688 -17.913 -5.463 1.00 34.19 173 VAL A C 1
ATOM 1341 O O . VAL A 1 173 ? -17.121 -18.786 -4.715 1.00 34.19 173 VAL A O 1
ATOM 1344 N N . SER A 1 174 ? -17.453 -16.917 -5.921 1.00 34.28 174 SER A N 1
ATOM 1345 C CA . SER A 1 174 ? -18.870 -16.760 -5.567 1.00 34.28 174 SER A CA 1
ATOM 1346 C C . SER A 1 174 ? -19.705 -17.983 -5.953 1.00 34.28 174 SER A C 1
ATOM 1348 O O . SER A 1 174 ? -20.440 -18.495 -5.114 1.00 34.28 174 SER A O 1
ATOM 1350 N N . SER A 1 175 ? -19.527 -18.525 -7.164 1.00 32.31 175 SER A N 1
ATOM 1351 C CA . SER A 1 175 ? -20.239 -19.743 -7.590 1.00 32.31 175 SER A CA 1
ATOM 1352 C C . SER A 1 175 ? -19.820 -20.995 -6.809 1.00 32.31 175 SER A C 1
ATOM 1354 O O . SER A 1 175 ? -20.638 -21.880 -6.569 1.00 32.31 175 SER A O 1
ATOM 1356 N N . THR A 1 176 ? -18.560 -21.072 -6.367 1.00 27.66 176 THR A N 1
ATOM 1357 C CA . THR A 1 176 ? -18.070 -22.186 -5.539 1.00 27.66 176 THR A CA 1
ATOM 1358 C C . THR A 1 176 ? -18.647 -22.127 -4.125 1.00 27.66 176 THR A C 1
ATOM 1360 O O . THR A 1 176 ? -18.976 -23.167 -3.561 1.00 27.66 176 THR A O 1
ATOM 1363 N N . VAL A 1 177 ? -18.802 -20.928 -3.558 1.00 27.59 177 VAL A N 1
ATOM 1364 C CA . VAL A 1 177 ? -19.440 -20.726 -2.248 1.00 27.59 177 VAL A CA 1
ATOM 1365 C C . VAL A 1 177 ? -20.934 -21.054 -2.318 1.00 27.59 177 VAL A C 1
ATOM 1367 O O . VAL A 1 177 ? -21.402 -21.858 -1.518 1.00 27.59 177 VAL A O 1
ATOM 1370 N N . GLU A 1 178 ? -21.663 -20.558 -3.325 1.00 38.19 178 GLU A N 1
ATOM 1371 C CA . GLU A 1 178 ? -23.085 -20.898 -3.523 1.00 38.19 178 GLU A CA 1
ATOM 1372 C C . GLU A 1 178 ? -23.317 -22.404 -3.729 1.00 38.19 178 GLU A C 1
ATOM 1374 O O . GLU A 1 178 ? -24.327 -22.948 -3.284 1.00 38.19 178 GLU A O 1
ATOM 1379 N N . ALA A 1 179 ? -22.387 -23.102 -4.386 1.00 33.09 179 ALA A N 1
ATOM 1380 C CA . ALA A 1 179 ? -22.464 -24.549 -4.580 1.00 33.09 179 ALA A CA 1
ATOM 1381 C C . ALA A 1 179 ? -22.176 -25.364 -3.306 1.00 33.09 179 ALA A C 1
ATOM 1383 O O . ALA A 1 179 ? -22.523 -26.540 -3.258 1.00 33.09 179 ALA A O 1
ATOM 1384 N N . LEU A 1 180 ? -21.523 -24.771 -2.302 1.00 27.38 180 LEU A N 1
ATOM 1385 C CA . LEU A 1 180 ? -21.241 -25.400 -1.006 1.00 27.38 180 LEU A CA 1
ATOM 1386 C C . LEU A 1 180 ? -22.316 -25.095 0.048 1.00 27.38 180 LEU A C 1
ATOM 1388 O O . LEU A 1 180 ? -22.408 -25.810 1.046 1.00 27.38 180 LEU A O 1
ATOM 1392 N N . GLU A 1 181 ? -23.106 -24.042 -0.161 1.00 34.56 181 GLU A N 1
ATOM 1393 C CA . GLU A 1 181 ? -24.232 -23.650 0.697 1.00 34.56 181 GLU A CA 1
ATOM 1394 C C . GLU A 1 181 ? -25.570 -24.311 0.298 1.00 34.56 181 GLU A C 1
ATOM 1396 O O . GLU A 1 181 ? -26.542 -24.214 1.050 1.00 34.56 181 GLU A O 1
ATOM 1401 N N . ASN A 1 182 ? -25.610 -25.015 -0.842 1.00 41.00 182 ASN A N 1
ATOM 1402 C CA . ASN A 1 182 ? -26.733 -25.837 -1.322 1.00 41.00 182 ASN A CA 1
ATOM 1403 C C . ASN A 1 182 ? -26.439 -27.341 -1.213 1.00 41.00 182 ASN A C 1
ATOM 1405 O O . ASN A 1 182 ? -27.415 -28.113 -1.051 1.00 41.00 182 ASN A O 1
#

Organism: Endocarpon pusillum (strain Z07020 / HMAS-L-300199) (NCBI:txid1263415)

Secondary structure (DSSP, 8-state):
-PPPHHHHHHHHHHHHHHHHHHHHHSPPPHHHHHHHHHHHHHHHHHHHHHHHTS-SSTT-HHHHHHHHHHHHHHHHHHHHHHHHHHTPPSPPPHHHHHHHHHHHHHHHHHHHHHHHHHHHTGGGS-HHHHHHHHHHHHHHHHHHHHHHHT--TTHHHHHHHHHHHHHHHHHHHHHHHHHHH-